Protein AF-A0A9J6EU46-F1 (afdb_monomer_lite)

Radius of gyration: 22.64 Å; chains: 1; bounding box: 53×31×62 Å

InterPro domains:
  IPR008906 HAT, C-terminal dimerisation domain [PF05699] (108-143)
  IPR052958 Interferon-induced PKR regulator [PTHR46289] (6-147)

Sequence (147 aa):
MQRSNVPSAASEEYYRRNVYSPLLADFENQLRNRLDAHKKVVVGLNMLLPKFCASAGLSDIDDAVQFYLGDIPSANVIKPEFTLWVNKCCQIEENNRPACALQAIEMCNHDFFPNIHRLLSILATLPVSTSTPERTFSTLRRLKSYL

Secondary structure (DSSP, 8-state):
--------SSHHHHHIIIIIHHHHHHHHHHHHHHHHHHHHHHHHHHTTSHHHHTT--HHHHHHHHHHTTTT-S-TTTHHHHHHHHHHHHHTS-GGG---SHHHHHHHS-TTT-HHHHHHHHHHHHS--S---THHHHHHHHHHHH--

Structure (mmCIF, N/CA/C/O backbone):
data_AF-A0A9J6EU46-F1
#
_entry.id   AF-A0A9J6EU46-F1
#
loop_
_atom_site.group_PDB
_atom_site.id
_atom_site.type_symbol
_atom_site.label_atom_id
_atom_site.label_alt_id
_atom_site.label_comp_id
_atom_site.label_asym_id
_atom_site.label_entity_id
_atom_site.label_seq_id
_atom_site.pdbx_PDB_ins_code
_atom_site.Cartn_x
_atom_site.Cartn_y
_atom_site.Cartn_z
_atom_site.occupancy
_atom_site.B_iso_or_equiv
_atom_site.auth_seq_id
_atom_site.auth_comp_id
_atom_site.auth_asym_id
_atom_site.auth_atom_id
_atom_site.pdbx_PDB_model_num
ATOM 1 N N . MET A 1 1 ? 9.597 -0.465 -40.978 1.00 38.97 1 MET A N 1
ATOM 2 C CA . MET A 1 1 ? 10.729 -0.420 -40.025 1.00 38.97 1 MET A CA 1
ATOM 3 C C . MET A 1 1 ? 11.957 0.096 -40.761 1.00 38.97 1 MET A C 1
ATOM 5 O O . MET A 1 1 ? 12.610 -0.678 -41.451 1.00 38.97 1 MET A O 1
ATOM 9 N N . GLN A 1 2 ? 12.238 1.397 -40.687 1.00 39.97 2 GLN A N 1
ATOM 10 C CA . GLN A 1 2 ? 13.460 1.967 -41.259 1.00 39.97 2 GLN A CA 1
ATOM 11 C C . GLN A 1 2 ? 14.614 1.611 -40.309 1.00 39.97 2 GLN A C 1
ATOM 13 O O . GLN A 1 2 ? 14.666 2.120 -39.191 1.00 39.97 2 GLN A O 1
ATOM 18 N N . ARG A 1 3 ? 15.507 0.693 -40.697 1.00 46.16 3 ARG A N 1
ATOM 19 C CA . ARG A 1 3 ? 16.766 0.493 -39.966 1.00 46.16 3 ARG A CA 1
ATOM 20 C C . ARG A 1 3 ? 17.636 1.721 -40.227 1.00 46.16 3 ARG A C 1
ATOM 22 O O . ARG A 1 3 ? 18.204 1.840 -41.309 1.00 46.16 3 ARG A O 1
ATOM 29 N N . SER A 1 4 ? 17.702 2.641 -39.268 1.00 48.28 4 SER A N 1
ATOM 30 C CA . SER A 1 4 ? 18.652 3.755 -39.298 1.00 48.28 4 SER A CA 1
ATOM 31 C C . SER A 1 4 ? 20.064 3.196 -39.163 1.00 48.28 4 SER A C 1
ATOM 33 O O . SER A 1 4 ? 20.575 3.011 -38.063 1.00 48.28 4 SER A O 1
ATOM 35 N N . ASN A 1 5 ? 20.682 2.880 -40.299 1.00 53.47 5 ASN A N 1
ATOM 36 C CA . ASN A 1 5 ? 22.080 2.488 -40.372 1.00 53.47 5 ASN A CA 1
ATOM 37 C C . ASN A 1 5 ? 22.923 3.756 -40.179 1.00 53.47 5 ASN A C 1
ATOM 39 O O . ASN A 1 5 ? 23.330 4.407 -41.138 1.00 53.47 5 ASN A O 1
ATOM 43 N N . VAL A 1 6 ? 23.101 4.166 -38.923 1.00 57.62 6 VAL A N 1
ATOM 44 C CA . VAL A 1 6 ? 24.043 5.234 -38.580 1.00 57.62 6 VAL A CA 1
ATOM 45 C C . VAL A 1 6 ? 25.441 4.711 -38.923 1.00 57.62 6 VAL A C 1
ATOM 47 O O . VAL A 1 6 ? 25.811 3.653 -38.405 1.00 57.62 6 VAL A O 1
ATOM 50 N N . PRO A 1 7 ? 26.217 5.388 -39.788 1.00 56.06 7 PRO A N 1
ATOM 51 C CA . PRO A 1 7 ? 27.577 4.965 -40.079 1.00 56.06 7 PRO A CA 1
ATOM 52 C C . PRO A 1 7 ? 28.382 5.052 -38.782 1.00 56.06 7 PRO A C 1
ATOM 54 O O . PRO A 1 7 ? 28.472 6.109 -38.161 1.00 56.06 7 PRO A O 1
ATOM 57 N N . SER A 1 8 ? 28.910 3.918 -38.337 1.00 52.41 8 SER A N 1
ATOM 58 C CA . SER A 1 8 ? 29.747 3.827 -37.147 1.00 52.41 8 SER A CA 1
ATOM 59 C C . SER A 1 8 ? 31.076 3.207 -37.546 1.00 52.41 8 SER A C 1
ATOM 61 O O . SER A 1 8 ? 31.111 2.207 -38.261 1.00 52.41 8 SER A O 1
ATOM 63 N N . ALA A 1 9 ? 32.168 3.843 -37.124 1.00 60.28 9 ALA A N 1
ATOM 64 C CA . ALA A 1 9 ? 33.525 3.448 -37.491 1.00 60.28 9 ALA A CA 1
ATOM 65 C C . ALA A 1 9 ? 33.999 2.182 -36.749 1.00 60.28 9 ALA A C 1
ATOM 67 O O . ALA A 1 9 ? 34.982 1.569 -37.159 1.00 60.28 9 ALA A O 1
ATOM 68 N N . ALA A 1 10 ? 33.301 1.778 -35.680 1.00 68.81 10 ALA A N 1
ATOM 69 C CA . ALA A 1 10 ? 33.631 0.623 -34.854 1.00 68.81 10 ALA A CA 1
ATOM 70 C C . ALA A 1 10 ? 32.371 -0.187 -34.515 1.00 68.81 10 ALA A C 1
ATOM 72 O O . ALA A 1 10 ? 31.326 0.369 -34.178 1.00 68.81 10 ALA A O 1
ATOM 73 N N . SER A 1 11 ? 32.473 -1.517 -34.555 1.00 69.50 11 SER A N 1
ATOM 74 C CA . SER A 1 11 ? 31.367 -2.437 -34.243 1.00 69.50 11 SER A CA 1
ATOM 75 C C . SER A 1 11 ? 30.735 -2.165 -32.870 1.00 69.50 11 SER A C 1
ATOM 77 O O . SER A 1 11 ? 29.518 -2.268 -32.720 1.00 69.50 11 SER A O 1
ATOM 79 N N . GLU A 1 12 ? 31.535 -1.744 -31.890 1.00 72.25 12 GLU A N 1
ATOM 80 C CA . GLU A 1 12 ? 31.094 -1.373 -30.542 1.00 72.25 12 GLU A CA 1
ATOM 81 C C . GLU A 1 12 ? 30.057 -0.238 -30.532 1.00 72.25 12 GLU A C 1
ATOM 83 O O . GLU A 1 12 ? 29.022 -0.333 -29.870 1.00 72.25 12 GLU A O 1
ATOM 88 N N . GLU A 1 13 ? 30.288 0.832 -31.291 1.00 74.50 13 GLU A N 1
ATOM 89 C CA . GLU A 1 13 ? 29.420 2.010 -31.286 1.00 74.50 13 GLU A CA 1
ATOM 90 C C . GLU A 1 13 ? 28.105 1.741 -32.044 1.00 74.50 13 GLU A C 1
ATOM 92 O O . GLU A 1 13 ? 27.046 2.236 -31.639 1.00 74.50 13 GLU A O 1
ATOM 97 N N . TYR A 1 14 ? 28.129 0.853 -33.046 1.00 75.81 14 TYR A N 1
ATOM 98 C CA . TYR A 1 14 ? 26.919 0.315 -33.671 1.00 75.81 14 TYR A CA 1
ATOM 99 C C . TYR A 1 14 ? 26.055 -0.474 -32.675 1.00 75.81 14 TYR A C 1
ATOM 101 O O . TYR A 1 14 ? 24.856 -0.197 -32.559 1.00 75.81 14 TYR A O 1
ATOM 109 N N . TYR A 1 15 ? 26.638 -1.425 -31.931 1.00 76.50 15 TYR A N 1
ATOM 110 C CA . TYR A 1 15 ? 25.897 -2.226 -30.946 1.00 76.50 15 TYR A CA 1
ATOM 111 C C . TYR A 1 15 ? 25.402 -1.381 -29.771 1.00 76.50 15 TYR A C 1
ATOM 113 O O . TYR A 1 15 ? 24.269 -1.554 -29.315 1.00 76.50 15 TYR A O 1
ATOM 121 N N . ARG A 1 16 ? 26.198 -0.411 -29.317 1.00 77.38 16 ARG A N 1
ATOM 122 C CA . ARG A 1 16 ? 25.792 0.507 -28.251 1.00 77.38 16 ARG A CA 1
ATOM 123 C C . ARG A 1 16 ? 24.553 1.313 -28.645 1.00 77.38 16 ARG A C 1
ATOM 125 O O . ARG A 1 16 ? 23.597 1.369 -27.876 1.00 77.38 16 ARG A O 1
ATOM 132 N N . ARG A 1 17 ? 24.547 1.904 -29.845 1.00 75.81 17 ARG A N 1
ATOM 133 C CA . ARG A 1 17 ? 23.450 2.771 -30.306 1.00 75.81 17 ARG A CA 1
ATOM 134 C C . ARG A 1 17 ? 22.201 2.003 -30.730 1.00 75.81 17 ARG A C 1
ATOM 136 O O . ARG A 1 17 ? 21.102 2.459 -30.436 1.00 75.81 17 ARG A O 1
ATOM 143 N N . ASN A 1 18 ? 22.351 0.863 -31.406 1.00 73.19 18 ASN A N 1
ATOM 144 C CA . ASN A 1 18 ? 21.212 0.140 -31.985 1.00 73.19 18 ASN A CA 1
ATOM 145 C C . ASN A 1 18 ? 20.660 -0.981 -31.100 1.00 73.19 18 ASN A C 1
ATOM 147 O O . ASN A 1 18 ? 19.519 -1.387 -31.301 1.00 73.19 18 ASN A O 1
ATOM 151 N N . VAL A 1 19 ? 21.444 -1.498 -30.149 1.00 75.69 19 VAL A N 1
ATOM 152 C CA . VAL A 1 19 ? 21.029 -2.627 -29.299 1.00 75.69 19 VAL A CA 1
ATOM 153 C C . VAL A 1 19 ? 20.967 -2.213 -27.837 1.00 75.69 19 VAL A C 1
ATOM 155 O O . VAL A 1 19 ? 19.907 -2.314 -27.229 1.00 75.69 19 VAL A O 1
ATOM 158 N N . TYR A 1 20 ? 22.062 -1.697 -27.275 1.00 78.94 20 TYR A N 1
ATOM 159 C CA . TYR A 1 20 ? 22.125 -1.414 -25.839 1.00 78.94 20 TYR A CA 1
ATOM 160 C C . TYR A 1 20 ? 21.206 -0.261 -25.412 1.00 78.94 20 TYR A C 1
ATOM 162 O O . TYR A 1 20 ? 20.400 -0.428 -24.501 1.00 78.94 20 TYR A O 1
ATOM 170 N N . SER A 1 21 ? 21.286 0.900 -26.070 1.00 80.38 21 SER A N 1
ATOM 171 C CA . SER A 1 21 ? 20.465 2.063 -25.705 1.00 80.38 21 SER A CA 1
ATOM 172 C C . SER A 1 21 ? 18.952 1.815 -25.845 1.00 80.38 21 SER A C 1
ATOM 174 O O . SER A 1 21 ? 18.232 2.134 -24.899 1.00 80.38 21 SER A O 1
ATOM 176 N N . PRO A 1 22 ? 18.442 1.210 -26.940 1.00 83.00 22 PRO A N 1
ATOM 177 C CA . PRO A 1 22 ? 17.022 0.875 -27.047 1.00 83.00 22 PRO A CA 1
ATOM 178 C C . PRO A 1 22 ? 16.576 -0.164 -26.016 1.00 83.00 22 PRO A C 1
ATOM 180 O O . PRO A 1 22 ? 15.501 -0.019 -25.445 1.00 83.00 22 PRO A O 1
ATOM 183 N N . LEU A 1 23 ? 17.407 -1.175 -25.735 1.00 80.00 23 LEU A N 1
ATOM 184 C CA . LEU A 1 23 ? 17.119 -2.183 -24.712 1.00 80.00 23 LEU A CA 1
ATOM 185 C C . LEU A 1 23 ? 17.018 -1.557 -23.316 1.00 80.00 23 LEU A C 1
ATOM 187 O O . LEU A 1 23 ? 16.123 -1.903 -22.551 1.00 80.00 23 LEU A O 1
ATOM 191 N N . LEU A 1 24 ? 17.922 -0.634 -22.984 1.00 83.00 24 LEU A N 1
ATOM 192 C CA . LEU A 1 24 ? 17.924 0.041 -21.690 1.00 83.00 24 LEU A CA 1
ATOM 193 C C . LEU A 1 24 ? 16.702 0.955 -21.538 1.00 83.00 24 LEU A C 1
ATOM 195 O O . LEU A 1 24 ? 16.045 0.914 -20.503 1.00 83.00 24 LEU A O 1
ATOM 199 N N . ALA A 1 25 ? 16.342 1.699 -22.587 1.00 80.50 25 ALA A N 1
ATOM 200 C CA . ALA A 1 25 ? 15.126 2.511 -22.600 1.00 80.50 25 ALA A CA 1
ATOM 201 C C . ALA A 1 25 ? 13.850 1.655 -22.469 1.00 80.50 25 ALA A C 1
ATOM 203 O O . ALA A 1 25 ? 12.924 2.021 -21.745 1.00 80.50 25 ALA A O 1
ATOM 204 N N . ASP A 1 26 ? 13.799 0.498 -23.135 1.00 81.25 26 ASP A N 1
ATOM 205 C CA . ASP A 1 26 ? 12.685 -0.444 -23.004 1.00 81.25 26 ASP A CA 1
ATOM 206 C C . ASP A 1 26 ? 12.606 -1.026 -21.585 1.00 81.25 26 ASP A C 1
ATOM 208 O O . ASP A 1 26 ? 11.535 -1.055 -20.983 1.00 81.25 26 ASP A O 1
ATOM 212 N N . PHE A 1 27 ? 13.744 -1.396 -20.995 1.00 81.31 27 PHE A N 1
ATOM 213 C CA . PHE A 1 27 ? 13.807 -1.888 -19.620 1.00 81.31 27 PHE A CA 1
ATOM 214 C C . PHE A 1 27 ? 13.360 -0.831 -18.600 1.00 81.31 27 PHE A C 1
ATOM 216 O O . PHE A 1 27 ? 12.573 -1.134 -17.701 1.00 81.31 27 PHE A O 1
ATOM 223 N N . GLU A 1 28 ? 13.795 0.420 -18.758 1.00 82.31 28 GLU A N 1
ATOM 224 C CA . GLU A 1 28 ? 13.326 1.539 -17.936 1.00 82.31 28 GLU A CA 1
ATOM 225 C C . GLU A 1 28 ? 11.811 1.732 -18.050 1.00 82.31 28 GLU A C 1
ATOM 227 O O . GLU A 1 28 ? 11.131 1.886 -17.034 1.00 82.31 28 GLU A O 1
ATOM 232 N N . ASN A 1 29 ? 11.260 1.669 -19.264 1.00 81.12 29 ASN A N 1
ATOM 233 C CA . ASN A 1 29 ? 9.819 1.773 -19.479 1.00 81.12 29 ASN A CA 1
ATOM 234 C C . ASN A 1 29 ? 9.055 0.597 -18.863 1.00 81.12 29 ASN A C 1
ATOM 236 O O . ASN A 1 29 ? 8.012 0.802 -18.243 1.00 81.12 29 ASN A O 1
ATOM 240 N N . GLN A 1 30 ? 9.571 -0.628 -18.970 1.00 77.69 30 GLN A N 1
ATOM 241 C CA . GLN A 1 30 ? 8.973 -1.796 -18.322 1.00 77.69 30 GLN A CA 1
ATOM 242 C C . GLN A 1 30 ? 8.954 -1.651 -16.796 1.00 77.69 30 GLN A C 1
ATOM 244 O O . GLN A 1 30 ? 7.950 -1.992 -16.165 1.00 77.69 30 GLN A O 1
ATOM 249 N N . LEU A 1 31 ? 10.033 -1.131 -16.202 1.00 79.56 31 LEU A N 1
ATOM 250 C CA . LEU A 1 31 ? 10.092 -0.856 -14.767 1.00 79.56 31 LEU A CA 1
ATOM 251 C C . LEU A 1 31 ? 9.089 0.224 -14.363 1.00 79.56 31 LEU A C 1
ATOM 253 O O . LEU A 1 31 ? 8.325 0.008 -13.424 1.00 79.56 31 LEU A O 1
ATOM 257 N N . ARG A 1 32 ? 9.042 1.348 -15.087 1.00 79.12 32 ARG A N 1
ATOM 258 C CA . ARG A 1 32 ? 8.084 2.433 -14.823 1.00 79.12 32 ARG A CA 1
ATOM 259 C C . ARG A 1 32 ? 6.647 1.937 -14.910 1.00 79.12 32 ARG A C 1
ATOM 261 O O . ARG A 1 32 ? 5.906 2.086 -13.949 1.00 79.12 32 ARG A O 1
ATOM 268 N N . ASN A 1 33 ? 6.285 1.248 -15.991 1.00 76.25 33 ASN A N 1
ATOM 269 C CA . ASN A 1 33 ? 4.931 0.728 -16.184 1.00 76.25 33 ASN A CA 1
ATOM 270 C C . ASN A 1 33 ? 4.511 -0.252 -15.079 1.00 76.25 33 ASN A C 1
ATOM 272 O O . ASN A 1 33 ? 3.370 -0.215 -14.624 1.00 76.25 33 ASN A O 1
ATOM 276 N N . ARG A 1 34 ? 5.423 -1.123 -14.626 1.00 71.62 34 ARG A N 1
ATOM 277 C CA . ARG A 1 34 ? 5.132 -2.084 -13.550 1.00 71.62 34 ARG A CA 1
ATOM 278 C C . ARG A 1 34 ? 5.036 -1.420 -12.178 1.00 71.62 34 ARG A C 1
ATOM 280 O O . ARG A 1 34 ? 4.209 -1.832 -11.375 1.00 71.62 34 ARG A O 1
ATOM 287 N N . LEU A 1 35 ? 5.885 -0.437 -11.887 1.00 70.00 35 LEU A N 1
ATOM 288 C CA . LEU A 1 35 ? 5.965 0.169 -10.557 1.00 70.00 35 LEU A CA 1
ATOM 289 C C . LEU A 1 35 ? 4.951 1.300 -10.367 1.00 70.00 35 LEU A C 1
ATOM 291 O O . LEU A 1 35 ? 4.342 1.374 -9.304 1.00 70.00 35 LEU A O 1
ATOM 295 N N . ASP A 1 36 ? 4.715 2.139 -11.378 1.00 72.38 36 ASP A N 1
ATOM 296 C CA . ASP A 1 36 ? 3.788 3.272 -11.258 1.00 72.38 36 ASP A CA 1
ATOM 297 C C . ASP A 1 36 ? 2.341 2.819 -11.044 1.00 72.38 36 ASP A C 1
ATOM 299 O O . ASP A 1 36 ? 1.616 3.452 -10.275 1.00 72.38 36 ASP A O 1
ATOM 303 N N . ALA A 1 37 ? 1.939 1.691 -11.641 1.00 68.62 37 ALA A N 1
ATOM 304 C CA . ALA A 1 37 ? 0.603 1.126 -11.457 1.00 68.62 37 ALA A CA 1
ATOM 305 C C . ALA A 1 37 ? 0.312 0.772 -9.987 1.00 68.62 37 ALA A C 1
ATOM 307 O O . ALA A 1 37 ? -0.778 1.036 -9.484 1.00 68.62 37 ALA A O 1
ATOM 308 N N . HIS A 1 38 ? 1.298 0.219 -9.276 1.00 72.44 38 HIS A N 1
ATOM 309 C CA . HIS A 1 38 ? 1.144 -0.200 -7.879 1.00 72.44 38 HIS A CA 1
ATOM 310 C C . HIS A 1 38 ? 1.596 0.861 -6.873 1.00 72.44 38 HIS A C 1
ATOM 312 O O . HIS A 1 38 ? 1.277 0.758 -5.690 1.00 72.44 38 HIS A O 1
ATOM 318 N N . LYS A 1 39 ? 2.299 1.907 -7.322 1.00 75.81 39 LYS A N 1
ATOM 319 C CA . LYS A 1 39 ? 2.826 2.971 -6.463 1.00 75.81 39 LYS A CA 1
ATOM 320 C C . LYS A 1 39 ? 1.732 3.636 -5.638 1.00 75.81 39 LYS A C 1
ATOM 322 O O . LYS A 1 39 ? 1.905 3.786 -4.435 1.00 75.81 39 LYS A O 1
ATOM 327 N N . LYS A 1 40 ? 0.609 4.010 -6.259 1.00 74.56 40 LYS A N 1
ATOM 328 C CA . LYS A 1 40 ? -0.501 4.675 -5.555 1.00 74.56 40 LYS A CA 1
ATOM 329 C C . LYS A 1 40 ? -1.110 3.785 -4.473 1.00 74.56 40 LYS A C 1
ATOM 331 O O . LYS A 1 40 ? -1.256 4.223 -3.340 1.00 74.56 40 LYS A O 1
ATOM 336 N N . VAL A 1 41 ? -1.357 2.516 -4.800 1.00 78.88 41 VAL A N 1
ATOM 337 C CA . VAL A 1 41 ? -1.899 1.516 -3.867 1.00 78.88 41 VAL A CA 1
ATOM 338 C C . VAL A 1 41 ? -0.951 1.295 -2.685 1.00 78.88 41 VAL A C 1
ATOM 340 O O . VAL A 1 41 ? -1.381 1.306 -1.537 1.00 78.88 41 VAL A O 1
ATOM 343 N N . VAL A 1 42 ? 0.352 1.146 -2.942 1.00 77.69 42 VAL A N 1
ATOM 344 C CA . VAL A 1 42 ? 1.359 0.936 -1.888 1.00 77.69 42 VAL A CA 1
ATOM 345 C C . VAL A 1 42 ? 1.540 2.183 -1.022 1.00 77.69 42 VAL A C 1
ATOM 347 O O . VAL A 1 42 ? 1.699 2.065 0.190 1.00 77.69 42 VAL A O 1
ATOM 350 N N . VAL A 1 43 ? 1.492 3.381 -1.610 1.00 79.06 43 VAL A N 1
ATOM 351 C CA . VAL A 1 43 ? 1.514 4.639 -0.848 1.00 79.06 43 VAL A CA 1
ATOM 352 C C . VAL A 1 43 ? 0.278 4.739 0.046 1.00 79.06 43 VAL A C 1
ATOM 354 O O . VAL A 1 43 ? 0.438 4.998 1.234 1.00 79.06 43 VAL A O 1
ATOM 357 N N . GLY A 1 44 ? -0.917 4.444 -0.475 1.00 79.56 44 GLY A N 1
ATOM 358 C CA . GLY A 1 44 ? -2.152 4.412 0.314 1.00 79.56 44 GLY A CA 1
ATOM 359 C C . GLY A 1 44 ? -2.103 3.395 1.458 1.00 79.56 44 GLY A C 1
ATOM 360 O O . GLY A 1 44 ? -2.488 3.709 2.580 1.00 79.56 44 GLY A O 1
ATOM 361 N N . LEU A 1 45 ? -1.540 2.203 1.231 1.00 80.12 45 LEU A N 1
ATOM 362 C CA . LEU A 1 45 ? -1.326 1.227 2.304 1.00 80.12 45 LEU A CA 1
ATOM 363 C C . LEU A 1 45 ? -0.310 1.717 3.347 1.00 80.12 45 LEU A C 1
ATOM 365 O O . LEU A 1 45 ? -0.530 1.541 4.541 1.00 80.12 45 LEU A O 1
ATOM 369 N N . ASN A 1 46 ? 0.785 2.359 2.931 1.00 79.75 46 ASN A N 1
ATOM 370 C CA . ASN A 1 46 ? 1.767 2.925 3.863 1.00 79.75 46 ASN A CA 1
ATOM 371 C C . ASN A 1 46 ? 1.173 4.035 4.739 1.00 79.75 46 ASN A C 1
ATOM 373 O O . ASN A 1 46 ? 1.609 4.201 5.877 1.00 79.75 46 ASN A O 1
ATOM 377 N N . MET A 1 47 ? 0.158 4.753 4.251 1.00 80.94 47 MET A N 1
ATOM 378 C CA . MET A 1 47 ? -0.575 5.743 5.044 1.00 80.94 47 MET A CA 1
ATOM 379 C C . MET A 1 47 ? -1.383 5.126 6.198 1.00 80.94 47 MET A C 1
ATOM 381 O O . MET A 1 47 ? -1.762 5.854 7.107 1.00 80.94 47 MET A O 1
ATOM 385 N N . LEU A 1 48 ? -1.605 3.803 6.212 1.00 79.44 48 LEU A N 1
ATOM 386 C CA . LEU A 1 48 ? -2.219 3.085 7.343 1.00 79.44 48 LEU A CA 1
ATOM 387 C C . LEU A 1 48 ? -1.251 2.879 8.515 1.00 79.44 48 LEU A C 1
ATOM 389 O O . LEU A 1 48 ? -1.680 2.520 9.614 1.00 79.44 48 LEU A O 1
ATOM 393 N N . LEU A 1 49 ? 0.055 3.053 8.295 1.00 81.69 49 LEU A N 1
ATOM 394 C CA . LEU A 1 49 ? 1.044 2.913 9.354 1.00 81.69 49 LEU A CA 1
ATOM 395 C C . LEU A 1 49 ? 0.926 4.094 10.321 1.00 81.69 49 LEU A C 1
ATOM 397 O O . LEU A 1 49 ? 0.906 5.240 9.866 1.00 81.69 49 LEU A O 1
ATOM 401 N N . PRO A 1 50 ? 0.955 3.863 11.646 1.00 75.12 50 PRO A N 1
ATOM 402 C CA . PRO A 1 50 ? 0.780 4.927 12.634 1.00 75.12 50 PRO A CA 1
ATOM 403 C C . PRO A 1 50 ? 1.703 6.128 12.422 1.00 75.12 50 PRO A C 1
ATOM 405 O O . PRO A 1 50 ? 1.278 7.267 12.596 1.00 75.12 50 PRO A O 1
ATOM 408 N N . LYS A 1 51 ? 2.940 5.895 11.965 1.00 74.81 51 LYS A N 1
ATOM 409 C CA . LYS A 1 51 ? 3.903 6.954 11.636 1.00 74.81 51 LYS A CA 1
ATOM 410 C C . LYS A 1 51 ? 3.408 7.941 10.568 1.00 74.81 51 LYS A C 1
ATOM 412 O O . LYS A 1 51 ? 3.715 9.124 10.671 1.00 74.81 51 LYS A O 1
ATOM 417 N N . PHE A 1 52 ? 2.662 7.471 9.571 1.00 72.19 52 PHE A N 1
ATOM 418 C CA . PHE A 1 52 ? 2.200 8.269 8.428 1.00 72.19 52 PHE A CA 1
ATOM 419 C C . PHE A 1 52 ? 0.698 8.599 8.489 1.00 72.19 52 PHE A C 1
ATOM 421 O O . PHE A 1 52 ? 0.253 9.521 7.808 1.00 72.19 52 PHE A O 1
ATOM 428 N N . CYS A 1 53 ? -0.061 7.929 9.366 1.00 69.88 53 CYS A N 1
ATOM 429 C CA . CYS A 1 53 ? -1.489 8.176 9.596 1.00 69.88 53 CYS A CA 1
ATOM 430 C C . CYS A 1 53 ? -1.822 9.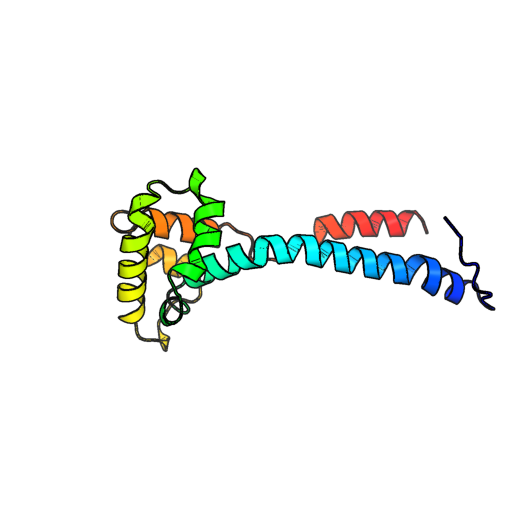642 9.913 1.00 69.88 53 CYS A C 1
ATOM 432 O O . CYS A 1 53 ? -2.895 10.108 9.553 1.00 69.88 53 CYS A O 1
ATOM 434 N N . ALA A 1 54 ? -0.930 10.386 10.577 1.00 67.00 54 ALA A N 1
ATOM 435 C CA . ALA A 1 54 ? -1.212 11.766 10.990 1.00 67.00 54 ALA A CA 1
ATOM 436 C C . ALA A 1 54 ? -1.351 12.753 9.816 1.00 67.00 54 AL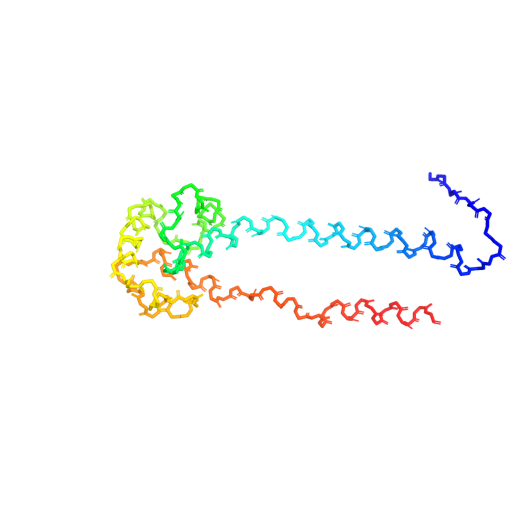A A C 1
ATOM 438 O O . ALA A 1 54 ? -2.020 13.774 9.951 1.00 67.00 54 ALA A O 1
ATOM 439 N N . SER A 1 55 ? -0.739 12.449 8.669 1.00 68.00 55 SER A N 1
ATOM 440 C CA . SER A 1 55 ? -0.843 13.245 7.439 1.00 68.00 55 SER A CA 1
ATOM 441 C C . SER A 1 55 ? -1.816 12.655 6.417 1.00 68.00 55 SER A C 1
ATOM 443 O O . SER A 1 55 ? -1.980 13.227 5.343 1.00 68.00 55 SER A O 1
ATOM 445 N N . ALA A 1 56 ? -2.414 11.501 6.715 1.00 70.12 56 ALA A N 1
ATOM 446 C CA . ALA A 1 56 ? -3.186 10.731 5.755 1.00 70.12 56 ALA A CA 1
ATOM 447 C C . ALA A 1 56 ? -4.633 11.229 5.649 1.00 70.12 56 ALA A C 1
ATOM 449 O O . ALA A 1 56 ? -5.372 11.271 6.636 1.00 70.12 56 ALA A O 1
ATOM 450 N N . GLY A 1 57 ? -5.056 11.565 4.431 1.00 70.06 57 GLY A N 1
ATOM 451 C CA . GLY A 1 57 ? -6.443 11.856 4.100 1.00 70.06 57 GLY A CA 1
ATOM 452 C C . GLY A 1 57 ? -7.216 10.602 3.691 1.00 70.06 57 GLY A C 1
ATOM 453 O O . GLY A 1 57 ? -6.663 9.624 3.192 1.00 70.06 57 GLY A O 1
ATOM 454 N N . LEU A 1 58 ? -8.542 10.650 3.833 1.00 69.06 58 LEU A N 1
ATOM 455 C CA . LEU A 1 58 ? -9.433 9.570 3.388 1.00 69.06 58 LEU A CA 1
ATOM 456 C C . LEU A 1 58 ? -9.376 9.349 1.861 1.00 69.06 58 LEU A C 1
ATOM 458 O O . LEU A 1 58 ? -9.683 8.264 1.380 1.00 69.06 58 LEU A O 1
ATOM 462 N N . SER A 1 59 ? -8.973 10.376 1.106 1.00 73.38 59 SER A N 1
ATOM 463 C CA . SER A 1 59 ? -8.728 10.317 -0.338 1.00 73.38 59 SER A CA 1
ATOM 464 C C . SER A 1 59 ? -7.492 9.498 -0.705 1.00 73.38 59 SER A C 1
ATOM 466 O O . SER A 1 59 ? -7.451 8.928 -1.789 1.00 73.38 59 SER A O 1
ATOM 468 N N . ASP A 1 60 ? -6.499 9.422 0.185 1.00 73.81 60 ASP A N 1
ATOM 469 C CA . ASP A 1 60 ? -5.211 8.783 -0.110 1.00 73.81 60 ASP A CA 1
ATOM 470 C C . ASP A 1 60 ? -5.295 7.256 -0.029 1.00 73.81 60 ASP A C 1
ATOM 472 O O . ASP A 1 60 ? -4.480 6.544 -0.616 1.00 73.81 60 ASP A O 1
ATOM 476 N N . ILE A 1 61 ? -6.299 6.747 0.689 1.00 77.06 61 ILE A N 1
ATOM 477 C CA . ILE A 1 61 ? -6.559 5.315 0.837 1.00 77.06 61 ILE A CA 1
ATOM 478 C C . ILE A 1 61 ? -7.588 4.785 -0.164 1.00 77.06 61 ILE A C 1
ATOM 480 O O . ILE A 1 61 ? -7.672 3.572 -0.328 1.00 77.06 61 ILE A O 1
ATOM 484 N N . ASP A 1 62 ? -8.362 5.647 -0.835 1.00 79.44 62 ASP A N 1
ATOM 485 C CA . ASP A 1 62 ? -9.498 5.219 -1.666 1.00 79.44 62 ASP A CA 1
ATOM 486 C C . ASP A 1 62 ? -9.047 4.285 -2.799 1.00 79.44 62 ASP A C 1
ATOM 488 O O . ASP A 1 62 ? -9.592 3.194 -2.947 1.00 79.44 62 ASP A O 1
ATOM 492 N N . ASP A 1 63 ? -7.951 4.625 -3.488 1.00 79.56 63 ASP A N 1
ATOM 493 C CA . ASP A 1 63 ? -7.337 3.779 -4.523 1.00 79.56 63 ASP A CA 1
ATOM 494 C C . ASP A 1 63 ? -6.932 2.392 -3.982 1.00 79.56 63 ASP A C 1
ATOM 496 O O . ASP A 1 63 ? -7.112 1.371 -4.651 1.00 79.56 63 ASP A O 1
ATOM 500 N N . ALA A 1 64 ? -6.392 2.332 -2.759 1.00 79.25 64 ALA A N 1
ATOM 501 C CA . ALA A 1 64 ? -5.991 1.074 -2.131 1.00 79.25 64 ALA A CA 1
ATOM 502 C C . ALA A 1 64 ? -7.209 0.244 -1.697 1.00 79.25 64 ALA A C 1
ATOM 504 O O . ALA A 1 64 ? -7.228 -0.972 -1.881 1.00 79.25 64 ALA A O 1
ATOM 505 N N . VAL A 1 65 ? -8.246 0.897 -1.172 1.00 80.19 65 VAL A N 1
ATOM 506 C CA . VAL A 1 65 ? -9.504 0.251 -0.783 1.00 80.19 65 VAL A CA 1
ATOM 507 C C . VAL A 1 65 ? -10.236 -0.306 -2.002 1.00 80.19 65 VAL A C 1
ATOM 509 O O . VAL A 1 65 ? -10.714 -1.436 -1.950 1.00 80.19 65 VAL A O 1
ATOM 512 N N . GLN A 1 66 ? -10.285 0.440 -3.109 1.00 82.94 66 GLN A N 1
ATOM 513 C CA . GLN A 1 66 ? -10.862 -0.035 -4.370 1.00 82.94 66 GLN A CA 1
ATOM 514 C C . GLN A 1 66 ? -10.101 -1.250 -4.909 1.00 82.94 66 GLN A C 1
ATOM 516 O O . GLN A 1 66 ? -10.719 -2.214 -5.359 1.00 82.94 66 GLN A O 1
ATOM 521 N N . PHE A 1 67 ? -8.768 -1.239 -4.823 1.00 81.50 67 PHE A N 1
ATOM 522 C CA . PHE A 1 67 ? -7.941 -2.350 -5.292 1.00 81.50 67 PHE A CA 1
ATOM 523 C C . PHE A 1 67 ? -8.148 -3.634 -4.471 1.00 81.50 67 PHE A C 1
ATOM 525 O O . PHE A 1 67 ? -8.209 -4.718 -5.047 1.00 81.50 67 PHE A O 1
ATOM 532 N N . TYR A 1 68 ? -8.303 -3.521 -3.146 1.00 81.75 68 TYR A N 1
ATOM 533 C CA . TYR A 1 68 ? -8.472 -4.664 -2.234 1.00 81.75 68 TYR A CA 1
ATOM 534 C C . TYR A 1 68 ? -9.921 -4.925 -1.810 1.00 81.75 68 TYR A C 1
ATOM 536 O O . TYR A 1 68 ? -10.158 -5.665 -0.858 1.00 81.75 68 TYR A O 1
ATOM 544 N N . LEU A 1 69 ? -10.912 -4.371 -2.513 1.00 80.06 69 LEU A N 1
ATOM 545 C CA . LEU A 1 69 ? -12.327 -4.495 -2.143 1.00 80.06 69 LEU A CA 1
ATOM 546 C C . LEU A 1 69 ? -12.781 -5.957 -1.969 1.00 80.06 69 LEU A C 1
ATOM 548 O O . LEU A 1 69 ? -13.607 -6.243 -1.108 1.00 80.06 69 LEU A O 1
ATOM 552 N N . GLY A 1 70 ? -12.221 -6.881 -2.759 1.00 80.25 70 GLY A N 1
ATOM 553 C CA . GLY A 1 70 ? -12.517 -8.316 -2.679 1.00 80.25 70 GLY A CA 1
ATOM 554 C C . GLY A 1 70 ? -11.888 -9.045 -1.485 1.00 80.25 70 GLY A C 1
ATOM 555 O O . GLY A 1 70 ? -12.354 -10.121 -1.125 1.00 80.25 70 GLY A O 1
ATOM 556 N N . ASP A 1 71 ? -10.861 -8.467 -0.859 1.00 80.12 71 ASP A N 1
ATOM 557 C CA . ASP A 1 71 ? -10.137 -9.051 0.277 1.00 80.12 71 ASP A CA 1
ATOM 558 C C . ASP A 1 71 ? -10.570 -8.470 1.631 1.00 80.12 71 ASP A C 1
ATOM 560 O O . ASP A 1 71 ? -10.136 -8.964 2.679 1.00 80.12 71 ASP A O 1
ATOM 564 N N . ILE A 1 72 ? -11.398 -7.420 1.611 1.00 82.56 72 ILE A N 1
ATOM 565 C CA . ILE A 1 72 ? -11.862 -6.666 2.779 1.00 82.56 72 ILE A CA 1
ATOM 566 C C . ILE A 1 72 ? -13.237 -7.195 3.230 1.00 82.56 72 ILE A C 1
ATOM 568 O O . ILE A 1 72 ? -14.150 -7.306 2.412 1.00 82.56 72 ILE A O 1
ATOM 572 N N . PRO A 1 73 ? -13.439 -7.473 4.533 1.00 76.06 73 PRO A N 1
ATOM 573 C CA . PRO A 1 73 ? -14.694 -8.040 5.024 1.00 76.06 73 PRO A CA 1
ATOM 574 C C . PRO A 1 73 ? -15.883 -7.068 4.985 1.00 76.06 73 PRO A C 1
ATOM 576 O O . PRO A 1 73 ? -17.023 -7.510 4.857 1.00 76.06 73 PRO A O 1
ATOM 579 N N . SER A 1 74 ? -15.681 -5.752 5.133 1.00 78.19 74 SER A N 1
ATOM 580 C CA . SER A 1 74 ? -16.788 -4.780 5.175 1.00 78.19 74 SER A CA 1
ATOM 581 C C . SER A 1 74 ? -16.406 -3.400 4.633 1.00 78.19 74 SER A C 1
ATOM 583 O O . SER A 1 74 ? -16.118 -2.470 5.387 1.00 78.19 74 SER A O 1
ATOM 585 N N . ALA A 1 75 ? -16.503 -3.229 3.312 1.00 74.00 75 ALA A N 1
ATOM 586 C CA . ALA A 1 75 ? -16.149 -1.988 2.613 1.00 74.00 75 ALA A CA 1
ATOM 587 C C . ALA A 1 75 ? -16.897 -0.729 3.105 1.00 74.00 75 ALA A C 1
ATOM 589 O O . ALA A 1 75 ? -16.339 0.364 3.100 1.00 74.00 75 ALA A O 1
ATOM 590 N N . ASN A 1 76 ? -18.138 -0.861 3.584 1.00 74.56 76 ASN A N 1
ATOM 591 C CA . ASN A 1 76 ? -18.927 0.282 4.065 1.00 74.56 76 ASN A CA 1
ATOM 592 C C . ASN A 1 76 ? -18.432 0.847 5.409 1.00 74.56 76 ASN A C 1
ATOM 594 O O . ASN A 1 76 ? -18.701 2.006 5.722 1.00 74.56 76 ASN A O 1
ATOM 598 N N . VAL A 1 77 ? -17.707 0.049 6.200 1.00 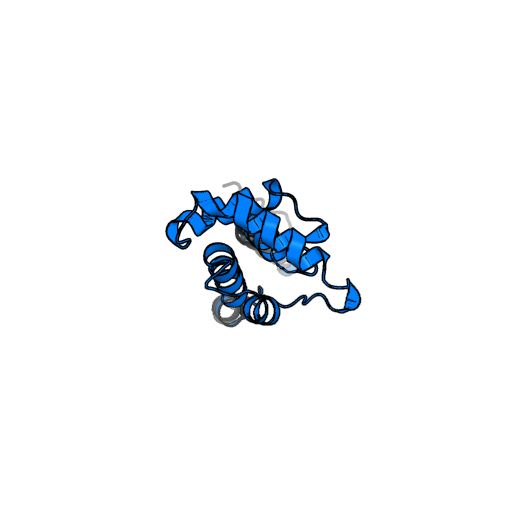81.75 77 VAL A N 1
ATOM 599 C CA . VAL A 1 77 ? -17.242 0.424 7.549 1.00 81.75 77 VAL A CA 1
ATOM 600 C C . VAL A 1 77 ? -15.819 0.990 7.516 1.00 81.75 77 VAL A C 1
ATOM 602 O O . VAL A 1 77 ? -15.374 1.618 8.470 1.00 81.75 77 VAL A O 1
ATOM 605 N N . ILE A 1 78 ? -15.120 0.879 6.385 1.00 81.69 78 ILE A N 1
ATOM 606 C CA . ILE A 1 78 ? -13.707 1.251 6.292 1.00 81.69 78 ILE A CA 1
ATOM 607 C C . ILE A 1 78 ? -13.442 2.739 6.528 1.00 81.69 78 ILE A C 1
ATOM 609 O O . ILE A 1 78 ? -12.427 3.098 7.111 1.00 81.69 78 ILE A O 1
ATOM 613 N N . LYS A 1 79 ? -14.369 3.612 6.114 1.00 80.50 79 LYS A N 1
ATOM 614 C CA . LYS A 1 79 ? -14.242 5.066 6.280 1.00 80.50 79 LYS A CA 1
ATOM 615 C C . LYS A 1 79 ? -14.267 5.470 7.761 1.00 80.50 79 LYS A C 1
ATOM 617 O O . LYS A 1 79 ? -13.295 6.079 8.206 1.00 80.50 79 LYS A O 1
ATOM 622 N N . PRO A 1 80 ? -15.314 5.129 8.545 1.00 82.56 80 PRO A N 1
ATOM 623 C CA . PRO A 1 80 ? -15.326 5.440 9.974 1.00 82.56 80 PRO A CA 1
ATOM 624 C C . PRO A 1 80 ? -14.235 4.686 10.746 1.00 82.56 80 PRO A C 1
ATOM 626 O O . PRO A 1 80 ? -13.636 5.251 11.658 1.00 82.56 80 PRO A O 1
ATOM 629 N N . GLU A 1 81 ? -13.930 3.446 10.359 1.00 85.62 81 GLU A N 1
ATOM 630 C CA . GLU A 1 81 ? -12.866 2.648 10.973 1.00 85.62 81 GLU A CA 1
ATOM 631 C C . GLU A 1 81 ? -11.483 3.286 10.774 1.00 85.62 81 GLU A C 1
ATOM 633 O O . GLU A 1 81 ? -10.713 3.395 11.727 1.00 85.62 81 GLU A O 1
ATOM 638 N N . PHE A 1 82 ? -11.195 3.798 9.574 1.00 83.06 82 PHE A N 1
ATOM 639 C CA . PHE A 1 82 ? -9.961 4.522 9.279 1.00 83.06 82 PHE A CA 1
ATOM 640 C C . PHE A 1 82 ? -9.851 5.819 10.084 1.00 83.06 82 PHE A C 1
ATOM 642 O O . PHE A 1 82 ? -8.803 6.086 10.664 1.00 83.06 82 PHE A O 1
ATOM 649 N N . THR A 1 83 ? -10.924 6.608 10.195 1.00 82.81 83 THR A N 1
ATOM 650 C CA . THR A 1 83 ? -10.905 7.826 11.025 1.00 82.81 83 THR A CA 1
ATOM 651 C C . THR A 1 83 ? -10.617 7.508 12.495 1.00 82.81 83 THR A C 1
ATOM 653 O O . THR A 1 83 ? -9.820 8.194 13.137 1.00 82.81 83 THR A O 1
ATOM 656 N N . LEU A 1 84 ? -11.218 6.445 13.035 1.00 85.38 84 LEU A N 1
ATOM 657 C CA . LEU A 1 84 ? -10.943 5.983 14.399 1.00 85.38 84 LEU A CA 1
ATOM 658 C C . LEU A 1 84 ? -9.503 5.481 14.556 1.00 85.38 84 LEU A C 1
ATOM 660 O O . LEU A 1 84 ? -8.854 5.784 15.558 1.00 85.38 84 LEU A O 1
ATOM 664 N N . TRP A 1 85 ? -8.986 4.760 13.561 1.00 85.56 85 TRP A N 1
ATOM 665 C CA . TRP A 1 85 ? -7.604 4.295 13.536 1.00 85.56 85 TRP A CA 1
ATOM 666 C C . TRP A 1 85 ? -6.605 5.455 13.518 1.00 85.56 85 TRP A C 1
ATOM 668 O O . TRP A 1 85 ? -5.682 5.470 14.331 1.00 85.56 85 TRP A O 1
ATOM 678 N N . VAL A 1 86 ? -6.816 6.462 12.666 1.00 83.62 86 VAL A N 1
ATOM 679 C CA . VAL A 1 86 ? -5.984 7.675 12.617 1.00 83.62 86 VAL A CA 1
ATOM 680 C C . VAL A 1 86 ? -6.009 8.393 13.963 1.00 83.62 86 VAL A C 1
ATOM 682 O O . VAL A 1 86 ? -4.948 8.704 14.499 1.00 83.62 86 VAL A O 1
ATOM 685 N N . ASN A 1 87 ? -7.186 8.567 14.573 1.00 82.62 87 ASN A N 1
ATOM 686 C CA . ASN A 1 87 ? -7.299 9.164 15.907 1.00 82.62 87 ASN A CA 1
ATOM 687 C C . ASN A 1 87 ? -6.510 8.375 16.964 1.00 82.62 87 ASN A C 1
ATOM 689 O O . ASN A 1 87 ? -5.786 8.975 17.758 1.00 82.62 87 ASN A O 1
ATOM 693 N N . LYS A 1 88 ? -6.593 7.038 16.950 1.00 83.31 88 LYS A N 1
ATOM 694 C CA . LYS A 1 88 ? -5.812 6.170 17.845 1.00 83.31 88 LYS A CA 1
ATOM 695 C C . LYS A 1 88 ? -4.305 6.313 17.603 1.00 83.31 88 LYS A C 1
ATOM 697 O O . LYS A 1 88 ? -3.540 6.381 18.558 1.00 83.31 88 LYS A O 1
ATOM 702 N N . CYS A 1 89 ? -3.872 6.399 16.346 1.00 81.00 89 CYS A N 1
ATOM 703 C CA . CYS A 1 89 ? -2.465 6.591 15.985 1.00 81.00 89 CYS A CA 1
ATOM 704 C C . CYS A 1 89 ? -1.936 7.965 16.416 1.00 81.00 89 CYS A C 1
ATOM 706 O O . CYS A 1 89 ? -0.806 8.068 16.889 1.00 81.00 89 CYS A O 1
ATOM 708 N N . CYS A 1 90 ? -2.751 9.014 16.292 1.00 78.94 90 CYS A N 1
ATOM 709 C CA . CYS A 1 90 ? -2.393 10.371 16.698 1.00 78.94 90 CYS A CA 1
ATOM 710 C C . CYS A 1 90 ? -2.234 10.521 18.217 1.00 78.94 90 CYS A C 1
ATOM 712 O O . CYS A 1 90 ? -1.456 11.366 18.649 1.00 78.94 90 CYS A O 1
ATOM 714 N N . GLN A 1 91 ? -2.912 9.689 19.019 1.00 79.69 91 GLN A N 1
ATOM 715 C CA . GLN A 1 91 ? -2.724 9.639 20.477 1.00 79.69 91 GLN A CA 1
ATOM 716 C C . GLN A 1 91 ? -1.363 9.060 20.896 1.00 79.69 91 GLN A C 1
ATOM 718 O O . GLN A 1 91 ? -0.942 9.256 22.033 1.00 79.69 91 GLN A O 1
ATOM 723 N N . ILE A 1 92 ? -0.668 8.351 20.001 1.00 77.25 92 ILE A N 1
ATOM 724 C CA . ILE A 1 92 ? 0.679 7.832 20.250 1.00 77.25 92 ILE A CA 1
ATOM 725 C C . ILE A 1 92 ? 1.689 8.946 19.954 1.00 77.25 92 ILE A C 1
ATOM 727 O O . ILE A 1 92 ? 1.616 9.595 18.902 1.00 77.25 92 ILE A O 1
ATOM 731 N N . GLU A 1 93 ? 2.652 9.145 20.857 1.00 72.31 93 GLU A N 1
ATOM 732 C CA . GLU A 1 93 ? 3.747 10.095 20.647 1.00 72.31 93 GLU A CA 1
ATOM 733 C C . GLU A 1 93 ? 4.518 9.785 19.361 1.00 72.31 93 GLU A C 1
ATOM 735 O O . GLU A 1 93 ? 4.827 8.626 19.085 1.00 72.31 93 GLU A O 1
ATOM 740 N N . GLU A 1 94 ? 4.867 10.820 18.590 1.00 68.88 94 GLU A N 1
ATOM 741 C CA . GLU A 1 94 ? 5.494 10.681 17.266 1.00 68.88 94 GLU A CA 1
ATOM 742 C C . GLU A 1 94 ? 6.740 9.787 17.265 1.00 68.88 94 GLU A C 1
ATOM 744 O O . GLU A 1 94 ? 6.922 8.995 16.341 1.00 68.88 94 GLU A O 1
ATOM 749 N N . ASN A 1 95 ? 7.550 9.852 18.325 1.00 68.56 95 ASN A N 1
ATOM 750 C CA . ASN A 1 95 ? 8.771 9.054 18.465 1.00 68.56 95 ASN A CA 1
ATOM 751 C C . ASN A 1 95 ? 8.511 7.556 18.688 1.00 68.56 95 ASN A C 1
ATOM 753 O O . ASN A 1 95 ? 9.368 6.739 18.360 1.00 68.56 95 ASN A O 1
ATOM 757 N N . ASN A 1 96 ? 7.334 7.188 19.201 1.00 72.62 96 ASN A N 1
ATOM 758 C CA . ASN A 1 96 ? 6.953 5.803 19.489 1.00 72.62 96 ASN A CA 1
ATOM 759 C C . ASN A 1 96 ? 5.993 5.217 18.444 1.00 72.62 96 ASN A C 1
ATOM 761 O O . ASN A 1 96 ? 5.515 4.093 18.610 1.00 72.62 96 ASN A O 1
ATOM 765 N N . ARG A 1 97 ? 5.688 5.948 17.363 1.00 76.56 97 ARG A N 1
ATOM 766 C CA . ARG A 1 97 ? 4.802 5.435 16.315 1.00 76.56 97 ARG A CA 1
ATOM 767 C C . ARG A 1 97 ? 5.520 4.368 15.489 1.00 76.56 97 ARG A C 1
ATOM 769 O O . ARG A 1 97 ? 6.540 4.669 14.860 1.00 76.56 97 ARG A O 1
ATOM 776 N N . PRO A 1 98 ? 4.986 3.138 15.419 1.00 73.69 98 PRO A N 1
ATOM 777 C CA . PRO A 1 98 ? 5.608 2.100 14.620 1.00 73.69 98 PRO A CA 1
ATOM 778 C C . PRO A 1 98 ? 5.594 2.478 13.136 1.00 73.69 98 PRO A C 1
ATOM 780 O O . PRO A 1 98 ? 4.579 2.895 12.571 1.00 73.69 98 PRO A O 1
ATOM 783 N N . ALA A 1 99 ? 6.754 2.311 12.502 1.00 74.44 99 ALA A N 1
ATOM 784 C CA . ALA A 1 99 ? 6.938 2.451 11.057 1.00 74.44 99 ALA A CA 1
ATOM 785 C C . ALA A 1 99 ? 6.797 1.110 10.319 1.00 74.44 99 ALA A C 1
ATOM 787 O O . ALA A 1 99 ? 6.872 1.067 9.095 1.00 74.44 99 ALA A O 1
ATOM 788 N N . CYS A 1 100 ? 6.656 0.009 11.059 1.00 77.81 100 CYS A N 1
ATOM 789 C CA . CYS A 1 100 ? 6.604 -1.338 10.516 1.00 77.81 100 CYS A CA 1
ATOM 790 C C . CYS A 1 100 ? 5.161 -1.849 10.501 1.00 77.81 100 CYS A C 1
ATOM 7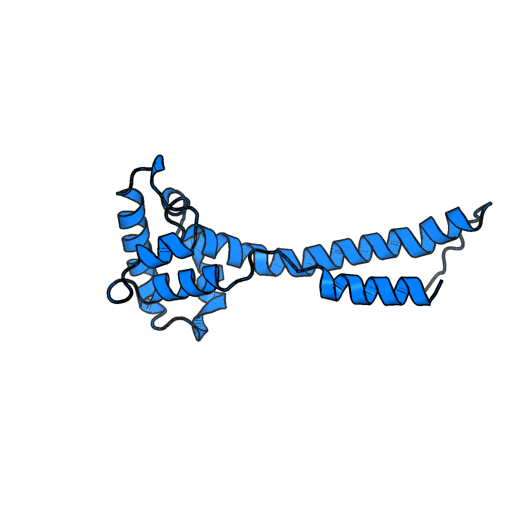92 O O . CYS A 1 100 ? 4.461 -1.747 11.509 1.00 77.81 100 CYS A O 1
ATOM 794 N N . ALA A 1 101 ? 4.745 -2.454 9.384 1.00 77.81 101 ALA A N 1
ATOM 795 C CA . ALA A 1 101 ? 3.423 -3.065 9.252 1.00 77.81 101 ALA A CA 1
ATOM 796 C C . ALA A 1 101 ? 3.175 -4.135 10.324 1.00 77.81 101 ALA A C 1
ATOM 798 O O . ALA A 1 101 ? 2.092 -4.183 10.890 1.00 77.81 101 ALA A O 1
ATOM 799 N N . LEU A 1 102 ? 4.192 -4.924 10.679 1.00 79.44 102 LEU A N 1
ATOM 800 C CA . LEU A 1 102 ? 4.073 -5.982 11.684 1.00 79.44 102 LEU A CA 1
ATOM 801 C C . LEU A 1 102 ? 3.761 -5.429 13.085 1.00 79.44 102 LEU A C 1
ATOM 803 O O . LEU A 1 102 ? 2.844 -5.899 13.747 1.00 79.44 102 LEU A O 1
ATOM 807 N N . GLN A 1 103 ? 4.444 -4.357 13.488 1.00 80.75 103 GLN A N 1
ATOM 808 C CA . GLN A 1 103 ? 4.164 -3.668 14.754 1.00 80.75 103 GLN A CA 1
ATOM 809 C C . GLN A 1 103 ? 2.794 -2.972 14.737 1.00 80.75 103 GLN A C 1
ATOM 811 O O . GLN A 1 103 ? 2.097 -2.929 15.748 1.00 80.75 103 GLN A O 1
ATOM 816 N N . ALA A 1 104 ? 2.382 -2.433 13.584 1.00 81.19 104 ALA A N 1
ATOM 817 C CA . ALA A 1 104 ? 1.052 -1.852 13.425 1.00 81.19 104 ALA A CA 1
ATOM 818 C C . ALA A 1 104 ? -0.055 -2.913 13.564 1.00 81.19 104 ALA A C 1
ATOM 820 O O . ALA A 1 104 ? -1.077 -2.629 14.184 1.00 81.19 104 ALA A O 1
ATOM 821 N N . ILE A 1 105 ? 0.161 -4.132 13.048 1.00 82.44 105 ILE A N 1
ATOM 822 C CA . ILE A 1 105 ? -0.749 -5.278 13.214 1.00 82.44 105 ILE A CA 1
ATOM 823 C C . ILE A 1 105 ? -0.874 -5.662 14.690 1.00 82.44 105 ILE A C 1
ATOM 825 O O . ILE A 1 105 ? -1.991 -5.835 15.162 1.00 82.44 105 ILE A O 1
ATOM 829 N N . GLU A 1 106 ? 0.232 -5.735 15.435 1.00 80.94 106 GLU A N 1
ATOM 830 C CA . GLU A 1 106 ? 0.205 -6.052 16.874 1.00 80.94 106 GLU A CA 1
ATOM 831 C C . GLU A 1 106 ? -0.582 -5.016 17.695 1.00 80.94 106 GLU A C 1
ATOM 833 O O . GLU A 1 106 ? -1.274 -5.361 18.652 1.00 80.94 106 GLU A O 1
ATOM 838 N N . MET A 1 107 ? -0.532 -3.739 17.303 1.00 78.75 107 MET A N 1
ATOM 839 C CA . MET A 1 107 ? -1.318 -2.665 17.929 1.00 78.75 107 MET A CA 1
ATOM 840 C C . MET A 1 107 ? -2.788 -2.620 17.476 1.00 78.75 107 MET A C 1
ATOM 842 O O . MET A 1 107 ? -3.644 -1.996 18.130 1.00 78.75 107 MET A O 1
ATOM 846 N N . CYS A 1 108 ? -3.084 -3.226 16.327 1.00 80.75 108 CYS A N 1
ATOM 847 C CA . CYS A 1 108 ? -4.396 -3.233 15.705 1.00 80.75 108 CYS A CA 1
ATOM 848 C C . CYS A 1 108 ? -5.204 -4.432 16.208 1.00 80.75 108 CYS A C 1
ATOM 850 O O . CYS A 1 108 ? -4.977 -5.573 15.809 1.00 80.75 108 CYS A O 1
ATOM 852 N N . ASN A 1 109 ? -6.180 -4.169 17.079 1.00 82.31 109 ASN A N 1
ATOM 853 C CA . ASN A 1 109 ? -7.079 -5.217 17.545 1.00 82.31 109 ASN A CA 1
ATOM 854 C C . ASN A 1 109 ? -8.052 -5.604 16.417 1.00 82.31 109 ASN A C 1
ATOM 856 O O . ASN A 1 109 ? -8.866 -4.780 15.996 1.00 82.31 109 ASN A O 1
ATOM 860 N N . HIS A 1 110 ? -7.964 -6.857 15.971 1.00 78.38 110 HIS A N 1
ATOM 861 C CA . HIS A 1 110 ? -8.781 -7.432 14.905 1.00 78.38 110 HIS A CA 1
ATOM 862 C C . HIS A 1 110 ? -10.294 -7.324 15.170 1.00 78.38 110 HIS A C 1
ATOM 864 O O . HIS A 1 110 ? -11.055 -7.118 14.230 1.00 78.38 110 HIS A O 1
ATOM 870 N N . ASP A 1 111 ? -10.736 -7.401 16.429 1.00 76.94 111 ASP A N 1
ATOM 871 C CA . ASP A 1 111 ? -12.166 -7.353 16.774 1.00 76.94 111 ASP A CA 1
ATOM 872 C C . ASP A 1 111 ? -12.773 -5.955 16.599 1.00 76.94 111 ASP A C 1
ATOM 874 O O . ASP A 1 111 ? -13.961 -5.812 16.317 1.00 76.94 111 ASP A O 1
ATOM 878 N N . PHE A 1 112 ? -11.952 -4.912 16.754 1.00 77.19 112 PHE A N 1
ATOM 879 C CA . PHE A 1 112 ? -12.380 -3.518 16.614 1.00 77.19 112 PHE A CA 1
ATOM 880 C C . PHE A 1 112 ? -12.108 -2.954 15.222 1.00 77.19 112 PHE A C 1
ATOM 882 O O . PHE A 1 112 ? -12.845 -2.082 14.766 1.00 77.19 112 PHE A O 1
ATOM 889 N N . PHE A 1 113 ? -11.046 -3.427 14.566 1.00 82.38 113 PHE A N 1
ATOM 890 C CA . PHE A 1 113 ? -10.573 -2.900 13.290 1.00 82.38 113 PHE A CA 1
ATOM 891 C C . PHE A 1 113 ? -10.291 -4.027 12.275 1.00 82.38 113 PHE A C 1
ATOM 893 O O . PHE A 1 113 ? -9.142 -4.213 11.857 1.00 82.38 113 PHE A O 1
ATOM 900 N N . PRO A 1 114 ? -11.305 -4.817 11.876 1.00 83.81 114 PRO A N 1
ATOM 901 C CA . PRO A 1 114 ? -11.107 -5.971 11.002 1.00 83.81 114 PRO A CA 1
ATOM 902 C C . PRO A 1 114 ? -10.643 -5.579 9.590 1.00 83.81 114 PRO A C 1
ATOM 904 O O . PRO A 1 114 ? -9.838 -6.292 8.986 1.00 83.81 114 PRO A O 1
ATOM 907 N N . ASN A 1 115 ? -11.096 -4.439 9.053 1.00 85.38 115 ASN A N 1
ATOM 908 C CA . ASN A 1 115 ? -10.710 -3.999 7.711 1.00 85.38 115 ASN A CA 1
ATOM 909 C C . ASN A 1 115 ? -9.280 -3.443 7.703 1.00 85.38 115 ASN A C 1
ATOM 911 O O . ASN A 1 115 ? -8.489 -3.778 6.819 1.00 85.38 115 ASN A O 1
ATOM 915 N N . ILE A 1 116 ? -8.926 -2.626 8.701 1.00 85.25 116 ILE A N 1
ATOM 916 C CA . ILE A 1 116 ? -7.575 -2.061 8.823 1.00 85.25 116 ILE A CA 1
ATOM 917 C C . ILE A 1 116 ? -6.562 -3.165 9.116 1.00 85.25 116 ILE A C 1
ATOM 919 O O . ILE A 1 116 ? -5.504 -3.195 8.492 1.00 85.25 116 ILE A O 1
ATOM 923 N N . HIS A 1 117 ? -6.895 -4.120 9.988 1.00 86.44 117 HIS A N 1
ATOM 924 C CA . HIS A 1 117 ? -6.035 -5.269 10.266 1.00 86.44 117 HIS A CA 1
ATOM 925 C C . HIS A 1 117 ? -5.768 -6.092 8.999 1.00 86.44 117 HIS A C 1
ATOM 927 O O . HIS A 1 117 ? -4.634 -6.506 8.746 1.00 86.44 117 HIS A O 1
ATOM 933 N N . ARG A 1 118 ? -6.791 -6.288 8.157 1.00 86.31 118 ARG A N 1
ATOM 934 C CA . ARG A 1 118 ? -6.654 -6.992 6.879 1.00 86.31 118 ARG A CA 1
ATOM 935 C C . ARG A 1 118 ? -5.756 -6.237 5.900 1.00 86.31 118 ARG A C 1
ATOM 937 O O . ARG A 1 118 ? -4.865 -6.848 5.318 1.00 86.31 118 ARG A O 1
ATOM 944 N N . LEU A 1 119 ? -5.929 -4.923 5.769 1.00 85.19 119 LEU A N 1
ATOM 945 C CA . LEU A 1 119 ? -5.076 -4.088 4.918 1.00 85.19 119 LEU A CA 1
ATOM 946 C C . LEU A 1 119 ? -3.628 -4.013 5.417 1.00 85.19 119 LEU A C 1
ATOM 948 O O . LEU A 1 119 ? -2.700 -4.085 4.614 1.00 85.19 119 LEU A O 1
ATOM 952 N N . LEU A 1 120 ? -3.417 -3.935 6.731 1.00 84.94 120 LEU A N 1
ATOM 953 C CA . LEU A 1 120 ? -2.086 -4.009 7.332 1.00 84.94 120 LEU A CA 1
ATOM 954 C C . LEU A 1 120 ? -1.448 -5.388 7.116 1.00 84.94 120 LEU A C 1
ATOM 956 O O . LEU A 1 120 ? -0.259 -5.467 6.824 1.00 84.94 120 LEU A O 1
ATOM 960 N N . SER A 1 121 ? -2.231 -6.468 7.187 1.00 85.75 121 SER A N 1
ATOM 961 C CA . SER A 1 121 ? -1.768 -7.828 6.875 1.00 85.75 121 SER A CA 1
ATOM 962 C C . SER A 1 121 ? -1.379 -7.974 5.407 1.00 85.75 121 SER A C 1
ATOM 964 O O . SER A 1 121 ? -0.357 -8.582 5.091 1.00 85.75 121 SER A O 1
ATOM 966 N N . ILE A 1 122 ? -2.153 -7.379 4.498 1.00 84.56 122 ILE A N 1
ATOM 967 C CA . ILE A 1 122 ? -1.791 -7.287 3.082 1.00 84.56 122 ILE A CA 1
ATOM 968 C C . ILE A 1 122 ? -0.472 -6.523 2.951 1.00 84.56 122 ILE A C 1
ATOM 970 O O . ILE A 1 122 ? 0.468 -7.040 2.362 1.00 84.56 122 ILE A O 1
ATOM 974 N N . LEU A 1 123 ? -0.333 -5.358 3.587 1.00 82.88 123 LEU A N 1
ATOM 975 C CA . LEU A 1 123 ? 0.918 -4.596 3.576 1.00 82.88 123 LEU A CA 1
ATOM 976 C C . LEU A 1 123 ? 2.114 -5.394 4.127 1.00 82.88 123 LEU A C 1
ATOM 978 O O . LEU A 1 123 ? 3.206 -5.298 3.578 1.00 82.88 123 LEU A O 1
ATOM 982 N N . ALA A 1 124 ? 1.920 -6.193 5.178 1.00 81.44 124 ALA A N 1
ATOM 983 C CA . ALA A 1 124 ? 2.969 -7.027 5.765 1.00 81.44 124 ALA A CA 1
ATOM 984 C C . ALA A 1 124 ? 3.334 -8.252 4.908 1.00 81.44 124 ALA A C 1
ATOM 986 O O . ALA A 1 124 ? 4.456 -8.748 4.997 1.00 81.44 124 ALA A O 1
ATOM 987 N N . THR A 1 125 ? 2.398 -8.751 4.096 1.00 80.25 125 THR A N 1
ATOM 988 C CA . THR A 1 125 ? 2.611 -9.894 3.189 1.00 80.25 125 THR A CA 1
ATOM 989 C C . THR A 1 125 ? 3.076 -9.471 1.802 1.00 80.25 125 THR A C 1
ATOM 991 O O . THR A 1 125 ? 3.663 -10.283 1.083 1.00 80.25 125 THR A O 1
ATOM 994 N N . LEU A 1 126 ? 2.868 -8.206 1.426 1.00 72.06 126 LEU A N 1
ATOM 995 C CA . LEU A 1 126 ? 3.491 -7.635 0.247 1.00 72.06 126 LEU A CA 1
ATOM 996 C C . LEU A 1 126 ? 5.009 -7.671 0.457 1.00 72.06 126 LEU A C 1
ATOM 998 O O . LEU A 1 126 ? 5.512 -7.062 1.405 1.00 72.06 126 LEU A O 1
ATOM 1002 N N . PRO A 1 127 ? 5.773 -8.353 -0.416 1.00 57.62 127 PRO A N 1
ATOM 1003 C CA . PRO A 1 127 ? 7.215 -8.210 -0.387 1.00 57.62 127 PRO A CA 1
ATOM 1004 C C . PRO A 1 127 ? 7.501 -6.725 -0.594 1.00 57.62 127 PRO A C 1
ATOM 1006 O O . PRO A 1 127 ? 7.090 -6.152 -1.605 1.00 57.62 127 PRO A O 1
ATOM 1009 N N . VAL A 1 128 ? 8.150 -6.090 0.385 1.00 53.53 128 VAL A N 1
ATOM 1010 C CA . VAL A 1 128 ? 8.598 -4.691 0.334 1.00 53.53 128 VAL A CA 1
ATOM 1011 C C . VAL A 1 128 ? 9.603 -4.554 -0.804 1.00 53.53 128 VAL A C 1
ATOM 1013 O O . VAL A 1 128 ? 10.802 -4.537 -0.593 1.00 53.53 128 VAL A O 1
ATOM 1016 N N . SER A 1 129 ? 9.129 -4.513 -2.050 1.00 48.91 129 SER A N 1
ATOM 1017 C CA . SER A 1 129 ? 9.860 -4.163 -3.274 1.00 48.91 129 SER A CA 1
ATOM 1018 C C . SER A 1 129 ? 11.256 -4.776 -3.480 1.00 48.91 129 SER A C 1
ATOM 1020 O O . SER A 1 129 ? 11.961 -4.377 -4.404 1.00 48.91 129 SER A O 1
ATOM 1022 N N . THR A 1 130 ? 11.665 -5.790 -2.721 1.00 43.16 130 THR A N 1
ATOM 1023 C CA . THR A 1 130 ? 12.778 -6.653 -3.072 1.00 43.16 130 THR A CA 1
ATOM 1024 C C . THR A 1 130 ? 12.196 -7.639 -4.061 1.00 43.16 130 THR A C 1
ATOM 1026 O O . THR A 1 130 ? 11.857 -8.777 -3.761 1.00 43.16 130 THR A O 1
ATOM 1029 N N . SER A 1 131 ? 12.025 -7.147 -5.287 1.00 41.25 131 SER A N 1
ATOM 1030 C CA . SER A 1 131 ? 12.095 -7.999 -6.459 1.00 41.25 131 SER A CA 1
ATOM 1031 C C . SER A 1 131 ? 13.409 -8.756 -6.307 1.00 41.25 131 SER A C 1
ATOM 1033 O O . SER A 1 131 ? 14.468 -8.207 -6.609 1.00 41.25 131 SER A O 1
ATOM 1035 N N . THR A 1 132 ? 13.378 -9.946 -5.700 1.00 42.94 132 THR A N 1
ATOM 1036 C CA . THR A 1 132 ? 14.565 -10.777 -5.582 1.00 42.94 132 THR A CA 1
ATOM 1037 C C . THR A 1 132 ? 15.024 -10.953 -7.021 1.00 42.94 132 THR A C 1
ATOM 1039 O O . THR A 1 132 ? 14.262 -11.473 -7.846 1.00 42.94 132 THR A O 1
ATOM 1042 N N . PRO A 1 133 ? 16.220 -10.466 -7.384 1.00 48.19 133 PRO A N 1
ATOM 1043 C CA . PRO A 1 133 ? 16.634 -10.379 -8.775 1.00 48.19 133 PRO A CA 1
ATOM 1044 C C . PRO A 1 133 ? 16.863 -11.759 -9.394 1.00 48.19 133 PRO A C 1
ATOM 1046 O O . PRO A 1 133 ? 17.324 -11.831 -10.518 1.00 48.19 133 PRO A O 1
ATOM 1049 N N . GLU A 1 134 ? 16.528 -12.857 -8.717 1.00 47.88 134 GLU A N 1
ATOM 1050 C CA . GLU A 1 134 ? 16.700 -14.238 -9.164 1.00 47.88 134 GLU A CA 1
ATOM 1051 C C . GLU A 1 134 ? 15.968 -14.526 -10.481 1.00 47.88 134 GLU A C 1
ATOM 1053 O O . GLU A 1 134 ? 16.521 -15.182 -11.369 1.00 47.88 134 GLU A O 1
ATOM 1058 N N . ARG A 1 135 ? 14.763 -13.967 -10.682 1.00 49.50 135 ARG A N 1
ATOM 1059 C CA . ARG A 1 135 ? 14.051 -14.119 -11.965 1.00 49.50 135 ARG A CA 1
ATOM 1060 C C . ARG A 1 135 ? 14.652 -13.247 -13.068 1.00 49.50 135 ARG A C 1
ATOM 1062 O O . ARG A 1 135 ? 14.801 -13.718 -14.194 1.00 49.50 135 ARG A O 1
ATOM 1069 N N . THR A 1 136 ? 15.063 -12.022 -12.742 1.00 50.47 136 THR A N 1
ATOM 1070 C CA . THR A 1 136 ? 15.719 -11.088 -13.677 1.00 50.47 136 THR A CA 1
ATOM 1071 C C . THR A 1 136 ? 17.130 -11.563 -14.062 1.00 50.47 136 THR A C 1
ATOM 1073 O O . THR A 1 136 ? 17.569 -11.391 -15.202 1.00 50.47 136 THR A O 1
ATOM 1076 N N . PHE A 1 137 ? 17.820 -12.261 -13.157 1.00 48.03 137 PHE A N 1
ATOM 1077 C CA . PHE A 1 137 ? 19.108 -12.905 -13.410 1.00 48.03 137 PHE A CA 1
ATOM 1078 C C . PHE A 1 137 ? 18.977 -14.074 -14.384 1.00 48.03 137 PHE A C 1
ATOM 1080 O O . PHE A 1 137 ? 19.884 -14.307 -15.177 1.00 48.03 137 PHE A O 1
ATOM 1087 N N . SER A 1 138 ? 17.849 -14.791 -14.382 1.00 49.50 138 SER A N 1
ATOM 1088 C CA . SER A 1 138 ? 17.608 -15.881 -15.337 1.00 49.50 138 SER A CA 1
ATOM 1089 C C . SER A 1 138 ? 17.494 -15.364 -16.779 1.00 49.50 138 SER A C 1
ATOM 1091 O O . SER A 1 138 ? 18.058 -1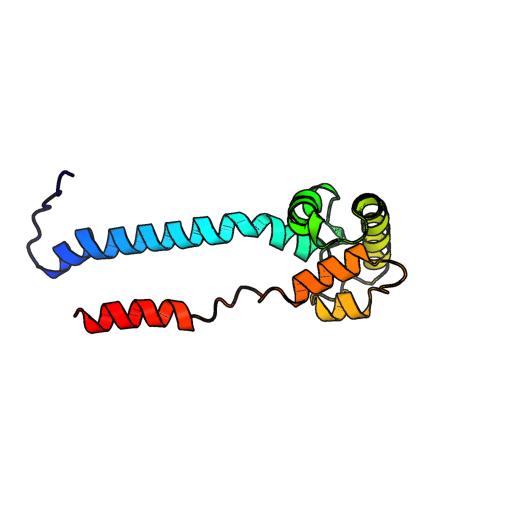5.950 -17.706 1.00 49.50 138 SER A O 1
ATOM 1093 N N . THR A 1 139 ? 16.863 -14.203 -16.985 1.00 53.12 139 THR A N 1
ATOM 1094 C CA . THR A 1 139 ? 16.855 -13.526 -18.294 1.00 53.12 139 THR A CA 1
ATOM 1095 C C . THR A 1 139 ? 18.235 -12.991 -18.694 1.00 53.12 139 THR A C 1
ATOM 1097 O O . THR A 1 139 ? 18.629 -13.155 -19.848 1.00 53.12 139 THR A O 1
ATOM 1100 N N . LEU A 1 140 ? 19.023 -12.455 -17.753 1.00 56.06 140 LEU A N 1
ATOM 1101 C CA . LEU A 1 140 ? 20.425 -12.074 -17.998 1.00 56.06 140 LEU A CA 1
ATOM 1102 C C . LEU A 1 140 ? 21.322 -13.283 -18.309 1.00 56.06 140 LEU A C 1
ATOM 1104 O O . LEU A 1 140 ? 22.223 -13.195 -19.140 1.00 56.06 140 LEU A O 1
ATOM 1108 N N . ARG A 1 141 ? 21.050 -14.443 -17.703 1.00 53.72 141 ARG A N 1
ATOM 1109 C CA . ARG A 1 141 ? 21.752 -15.697 -17.998 1.00 53.72 141 ARG A CA 1
ATOM 1110 C C . ARG A 1 141 ? 21.498 -16.159 -19.432 1.00 53.72 141 ARG A C 1
ATOM 1112 O O . ARG A 1 141 ? 22.418 -16.677 -20.051 1.00 53.72 141 ARG A O 1
ATOM 1119 N N . ARG A 1 142 ? 20.303 -15.918 -19.987 1.00 53.75 142 ARG A N 1
ATOM 1120 C CA . ARG A 1 142 ? 20.035 -16.162 -21.415 1.00 53.75 142 ARG A CA 1
ATOM 1121 C C . ARG A 1 142 ? 20.865 -15.230 -22.296 1.00 53.75 142 ARG A C 1
ATOM 1123 O O . ARG A 1 142 ? 21.496 -15.726 -23.215 1.00 53.75 142 ARG A O 1
ATOM 1130 N N . LEU A 1 143 ? 20.958 -13.935 -21.981 1.00 57.91 143 LEU A N 1
ATOM 1131 C CA . LEU A 1 143 ? 21.832 -13.005 -22.719 1.00 57.91 143 LEU A CA 1
ATOM 1132 C C . LEU A 1 143 ? 23.311 -13.424 -22.679 1.00 57.91 143 LEU A C 1
ATOM 1134 O O . LEU A 1 143 ? 23.992 -13.325 -23.692 1.00 57.91 143 LEU A O 1
ATOM 1138 N N . LYS A 1 144 ? 23.784 -13.971 -21.552 1.00 50.91 144 LYS A N 1
ATOM 1139 C CA . LYS A 1 144 ? 25.144 -14.522 -21.426 1.00 50.91 144 LYS A CA 1
ATOM 1140 C C . LYS A 1 144 ? 25.383 -15.783 -22.271 1.00 50.91 144 LYS A C 1
ATOM 1142 O O . LYS A 1 144 ? 26.523 -16.058 -22.596 1.00 50.91 144 LYS A O 1
ATOM 1147 N N . SER A 1 145 ? 24.351 -16.566 -22.589 1.00 53.53 145 SER A N 1
ATOM 1148 C CA . SER A 1 145 ? 24.482 -17.773 -23.426 1.00 53.53 145 SER A CA 1
ATOM 1149 C C . SER A 1 145 ? 24.364 -17.504 -24.928 1.00 53.53 145 SER A C 1
ATOM 1151 O O . SER A 1 145 ? 24.614 -18.411 -25.714 1.00 53.53 145 SER A O 1
ATOM 1153 N N . TYR A 1 146 ? 23.936 -16.303 -25.324 1.00 50.66 146 TYR A N 1
ATOM 1154 C CA . TYR A 1 146 ? 23.827 -15.894 -26.730 1.00 50.66 146 TYR A CA 1
ATOM 1155 C C . TYR A 1 146 ? 25.057 -15.117 -27.239 1.00 50.66 146 TYR A C 1
ATOM 1157 O O . TYR A 1 146 ? 25.143 -14.864 -28.439 1.00 50.66 14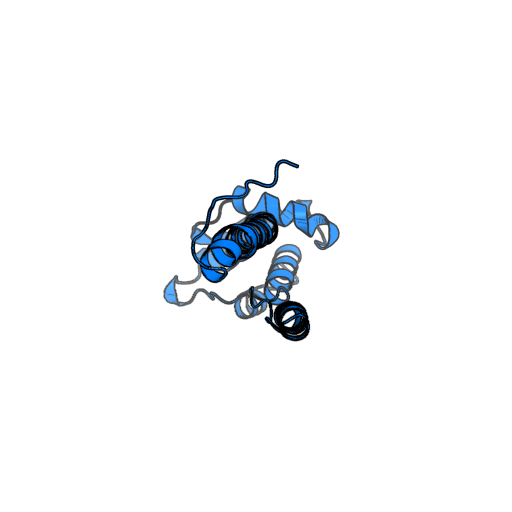6 TYR A O 1
ATOM 1165 N N . LEU A 1 147 ? 25.978 -14.750 -26.341 1.00 46.19 147 LEU A N 1
ATOM 1166 C CA . LEU A 1 147 ? 27.304 -14.176 -26.609 1.00 46.19 147 LEU A CA 1
ATOM 1167 C C . LEU A 1 147 ? 28.375 -15.237 -26.348 1.00 46.19 147 LEU A C 1
ATOM 1169 O O . LEU A 1 147 ? 29.370 -15.242 -27.102 1.00 46.19 147 LEU A O 1
#

pLDDT: mean 72.59, std 12.29, range [38.97, 86.44]

Organism: Rhipicephalus microplus (NCBI:txid6941)

Foldseek 3Di:
DDPPPDDDPDPVVVCCVPPVVVVVVVVVVVCCVVCVVCVLLLQLLLCLFLLNVLVDDPVSNPVNCVVCVVQFPDSVCQSVLSVVSSVVSVVDDNVPGDSALVVSLVVDDCVSRVRSNSSSVVSNPPPPPPPVCVVVVVVVVVVVVVD